Protein AF-A0AAV1YM79-F1 (afdb_monomer)

Radius of gyration: 19.86 Å; Cα contacts (8 Å, |Δi|>4): 78; chains: 1; bounding box: 46×16×50 Å

Organism: Lupinus luteus (NCBI:txid3873)

Mean predicted aligned error: 11.5 Å

Structure (mmCIF, N/CA/C/O backbone):
data_AF-A0AAV1YM79-F1
#
_entry.id   AF-A0AAV1YM79-F1
#
loop_
_atom_site.group_PDB
_atom_site.id
_atom_site.type_symbol
_atom_site.label_atom_id
_atom_site.label_alt_id
_atom_site.label_comp_id
_atom_site.label_asym_id
_atom_site.label_entity_id
_atom_site.label_seq_id
_atom_site.pdbx_PDB_ins_code
_atom_site.Cartn_x
_atom_site.Cartn_y
_atom_site.Cartn_z
_atom_site.occupancy
_atom_site.B_iso_or_equiv
_atom_site.auth_seq_id
_atom_site.auth_comp_id
_atom_site.auth_asym_id
_atom_site.auth_atom_id
_atom_site.pdbx_PDB_model_num
ATOM 1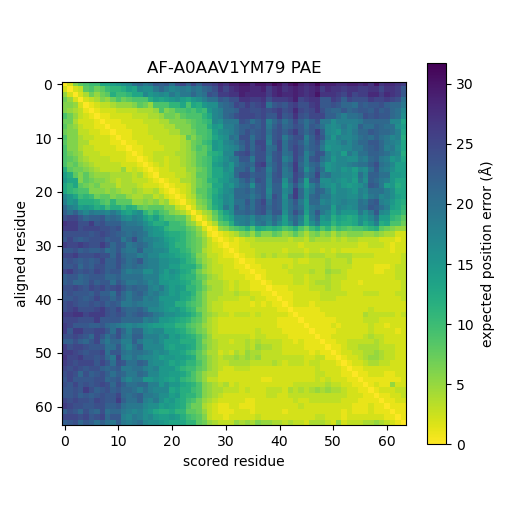 N N . MET A 1 1 ? -38.367 -2.026 35.972 1.00 54.66 1 MET A N 1
ATOM 2 C CA . MET A 1 1 ? -37.001 -1.450 35.875 1.00 54.66 1 MET A CA 1
ATOM 3 C C . MET A 1 1 ? -36.049 -2.276 34.994 1.00 54.66 1 MET A C 1
ATOM 5 O O . MET A 1 1 ? -34.985 -1.774 34.666 1.00 54.66 1 MET A O 1
ATOM 9 N N . VAL A 1 2 ? -36.416 -3.498 34.574 1.00 56.12 2 VAL A N 1
ATOM 10 C CA . VAL A 1 2 ? -35.570 -4.396 33.754 1.00 56.12 2 VAL A CA 1
ATOM 11 C C . VAL A 1 2 ? -35.532 -3.997 32.266 1.00 56.12 2 VAL A C 1
ATOM 13 O O . VAL A 1 2 ? -34.501 -4.145 31.619 1.00 56.12 2 VAL A O 1
ATOM 16 N N . GLU A 1 3 ? -36.610 -3.411 31.734 1.00 56.03 3 GLU A N 1
ATOM 17 C CA . GLU A 1 3 ? -36.713 -3.019 30.313 1.00 56.03 3 GLU A CA 1
ATOM 18 C C . GLU A 1 3 ? -35.742 -1.895 29.921 1.00 56.03 3 GLU A C 1
ATOM 20 O O . GLU A 1 3 ? -35.132 -1.939 28.853 1.00 56.03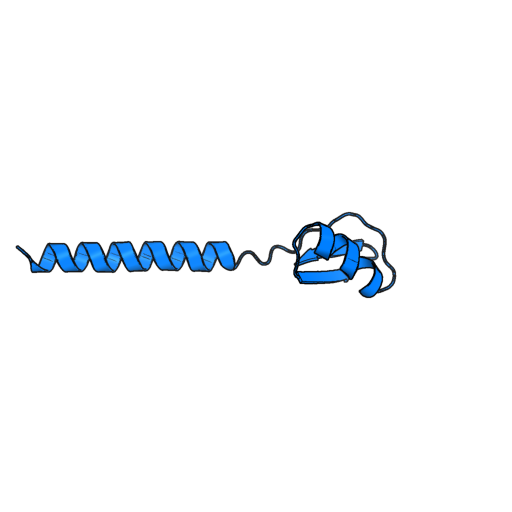 3 GLU A O 1
ATOM 25 N N . ASN A 1 4 ? -35.513 -0.933 30.821 1.00 64.06 4 ASN A N 1
ATOM 26 C CA . ASN A 1 4 ? -34.537 0.137 30.593 1.00 64.06 4 ASN A CA 1
ATOM 27 C C . ASN A 1 4 ? -33.103 -0.390 30.538 1.00 64.06 4 ASN A C 1
ATOM 29 O O . ASN A 1 4 ? -32.281 0.157 29.810 1.00 64.06 4 ASN A O 1
ATOM 33 N N . LEU A 1 5 ? -32.802 -1.462 31.273 1.00 71.44 5 LEU A N 1
ATOM 34 C CA . LEU A 1 5 ? -31.462 -2.028 31.287 1.00 71.44 5 LEU A CA 1
ATOM 35 C C . LEU A 1 5 ? -31.162 -2.731 29.956 1.00 71.44 5 LEU A C 1
ATOM 37 O O . LEU A 1 5 ? -30.121 -2.480 29.355 1.00 71.44 5 LEU A O 1
ATOM 41 N N . ALA A 1 6 ? -32.103 -3.529 29.444 1.00 77.38 6 ALA A N 1
ATOM 42 C CA . ALA A 1 6 ? -31.961 -4.195 28.148 1.00 77.38 6 ALA A CA 1
ATOM 43 C C . ALA A 1 6 ? -31.775 -3.192 26.994 1.00 77.38 6 ALA A C 1
ATOM 45 O O . ALA A 1 6 ? -30.917 -3.389 26.136 1.00 77.38 6 ALA A O 1
ATOM 46 N N . CYS A 1 7 ? -32.517 -2.081 27.006 1.00 76.94 7 CYS A N 1
ATOM 47 C CA . CYS A 1 7 ? -32.417 -1.048 25.974 1.00 76.94 7 CYS A CA 1
ATOM 48 C C . CYS A 1 7 ? -31.045 -0.340 25.973 1.00 76.94 7 CYS A C 1
ATOM 50 O O . CYS A 1 7 ? -30.457 -0.092 24.916 1.00 76.94 7 CYS A O 1
ATOM 52 N N . VAL A 1 8 ? -30.476 -0.089 27.157 1.00 82.25 8 VAL A N 1
ATOM 53 C CA . VAL A 1 8 ? -29.120 0.474 27.296 1.00 82.25 8 VAL A CA 1
ATOM 54 C C . VAL A 1 8 ? -28.057 -0.500 26.778 1.00 82.25 8 VAL A C 1
ATOM 56 O O . VAL A 1 8 ? -27.150 -0.091 26.058 1.00 82.25 8 VAL A O 1
ATOM 59 N N . TYR A 1 9 ? -28.187 -1.798 27.065 1.00 82.19 9 TYR A N 1
ATOM 60 C CA . TYR A 1 9 ? -27.246 -2.798 26.550 1.00 82.19 9 TYR A CA 1
ATOM 61 C C . TYR A 1 9 ? -27.298 -2.929 25.025 1.00 82.19 9 TYR A C 1
ATOM 63 O O . TYR A 1 9 ? -26.250 -2.999 24.385 1.00 82.19 9 TYR A O 1
ATOM 71 N N . VAL A 1 10 ? -28.493 -2.919 24.427 1.00 84.38 10 VAL A N 1
ATOM 72 C CA . VAL A 1 10 ? -28.652 -3.014 22.966 1.00 84.38 10 VAL A CA 1
ATOM 73 C C . VAL A 1 10 ? -28.072 -1.788 22.264 1.00 84.38 10 VAL A C 1
ATOM 75 O O . VAL A 1 10 ? -27.350 -1.928 21.279 1.00 84.38 10 VAL A O 1
ATOM 78 N N . THR A 1 11 ? -28.336 -0.587 22.779 1.00 82.69 11 THR A N 1
ATOM 79 C CA . THR A 1 11 ? -27.794 0.651 22.195 1.00 82.69 11 THR A CA 1
ATOM 80 C C . THR A 1 11 ? -26.273 0.716 22.315 1.00 82.69 11 THR A C 1
ATOM 82 O O . THR A 1 11 ? -25.603 1.024 21.331 1.00 82.69 11 THR A O 1
ATOM 85 N N . PHE A 1 12 ? -25.709 0.337 23.465 1.00 81.19 12 PHE A N 1
ATOM 86 C CA . PHE A 1 12 ? -24.259 0.258 23.644 1.00 81.19 12 PHE A CA 1
ATOM 87 C C . PHE A 1 12 ? -23.613 -0.756 22.688 1.00 81.19 12 PHE A C 1
ATOM 89 O O . PHE A 1 12 ? -22.610 -0.451 22.043 1.00 81.19 12 PHE A O 1
ATOM 96 N N . PHE A 1 13 ? -24.213 -1.940 22.542 1.00 82.00 13 PHE A N 1
ATOM 97 C CA . PHE A 1 13 ? -23.712 -2.982 21.647 1.00 82.00 13 PHE A CA 1
ATOM 98 C C . PHE A 1 13 ? -23.742 -2.551 20.173 1.00 82.00 13 PHE A C 1
ATOM 100 O O . PHE A 1 13 ? -22.776 -2.776 19.448 1.00 82.00 13 PHE A O 1
ATOM 107 N N . LEU A 1 14 ? -24.805 -1.867 19.737 1.00 80.81 14 LEU A N 1
ATOM 108 C CA . LEU A 1 14 ? -24.914 -1.338 18.374 1.00 80.81 14 LEU A CA 1
ATOM 109 C C . LEU A 1 14 ? -23.860 -0.264 18.077 1.00 80.81 14 LEU A C 1
ATOM 111 O O . LEU A 1 14 ? -23.243 -0.300 17.014 1.00 80.81 14 LEU A O 1
ATOM 115 N N . ILE A 1 15 ? -23.615 0.659 19.013 1.00 81.44 15 ILE A N 1
ATOM 116 C CA . ILE A 1 15 ? -22.584 1.699 18.859 1.00 81.44 15 ILE A CA 1
ATOM 117 C C . ILE A 1 15 ? -21.190 1.058 18.787 1.00 81.44 15 ILE A C 1
ATOM 119 O O . ILE A 1 15 ? -20.374 1.422 17.937 1.00 81.44 15 ILE A O 1
ATOM 123 N N . PHE A 1 16 ? -20.926 0.066 19.641 1.00 78.12 16 PHE A N 1
ATOM 124 C CA . PHE A 1 16 ? -19.646 -0.636 19.675 1.00 78.12 16 PHE A CA 1
ATOM 125 C C . PHE A 1 16 ? -19.379 -1.412 18.378 1.00 78.12 16 PHE A C 1
ATOM 127 O O . PHE A 1 16 ? -18.295 -1.305 17.808 1.00 78.12 16 PHE A O 1
ATOM 134 N N . LEU A 1 17 ? -20.385 -2.116 17.850 1.00 74.19 17 LEU A N 1
ATOM 135 C CA . LEU A 1 17 ? -20.275 -2.802 16.561 1.00 74.19 17 LEU A CA 1
ATOM 136 C C . LEU A 1 17 ? -20.038 -1.836 15.399 1.00 74.19 17 LEU A C 1
ATOM 138 O O . LEU A 1 17 ? -19.180 -2.103 14.562 1.00 74.19 17 LEU A O 1
ATOM 142 N N . LEU A 1 18 ? -20.747 -0.703 15.358 1.00 71.62 18 LEU A N 1
ATOM 143 C CA . LEU A 1 18 ? -20.553 0.296 14.303 1.00 71.62 18 LEU A CA 1
ATOM 144 C C . LEU A 1 18 ? -19.112 0.825 14.301 1.00 71.62 18 LEU A C 1
ATOM 146 O O . LEU A 1 18 ? -18.502 0.975 13.248 1.00 71.62 18 LEU A O 1
ATOM 150 N N . SER A 1 19 ? -18.551 1.040 15.492 1.00 67.62 19 SER A N 1
ATOM 151 C CA . SER A 1 19 ? -17.175 1.510 15.680 1.00 67.62 19 SER A CA 1
ATOM 152 C C . SER A 1 19 ? -16.148 0.510 15.139 1.00 67.62 19 SER A C 1
ATOM 154 O O . SER A 1 19 ? -15.177 0.909 14.500 1.00 67.62 19 SER A O 1
ATOM 156 N N . ILE A 1 20 ? -16.383 -0.791 15.344 1.00 67.19 20 ILE A N 1
ATOM 157 C CA . ILE A 1 20 ? -15.520 -1.863 14.822 1.00 67.19 20 ILE A CA 1
ATOM 158 C C . ILE A 1 20 ? -15.601 -1.932 13.294 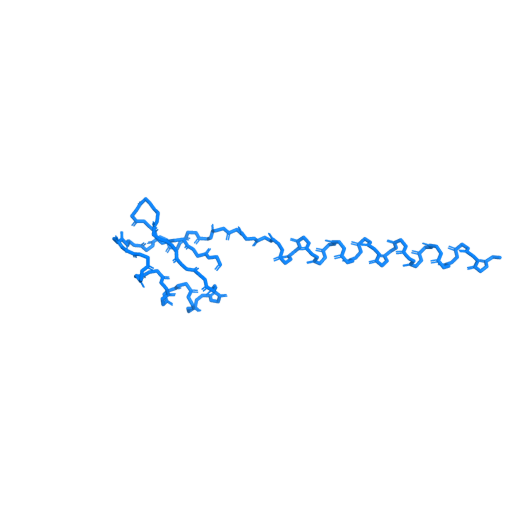1.00 67.19 20 ILE A C 1
ATOM 160 O O . ILE A 1 20 ? -14.573 -2.057 12.635 1.00 67.19 20 ILE A O 1
ATOM 164 N N . VAL A 1 21 ? -16.803 -1.813 12.723 1.00 64.56 21 VAL A N 1
ATOM 165 C CA . VAL A 1 21 ? -16.995 -1.840 11.264 1.00 64.56 21 VAL A CA 1
ATOM 166 C C . VAL A 1 21 ? -16.319 -0.640 10.598 1.00 64.56 21 VAL A C 1
ATOM 168 O O . VAL A 1 21 ? -15.671 -0.801 9.568 1.00 64.56 21 VAL A O 1
ATOM 171 N N . ILE A 1 22 ? -16.409 0.550 11.198 1.00 62.09 22 ILE A N 1
ATOM 172 C CA . ILE A 1 22 ? -15.730 1.750 10.689 1.00 62.09 22 ILE A CA 1
ATOM 173 C C . ILE A 1 22 ? -14.205 1.592 10.799 1.00 62.09 22 ILE A C 1
ATOM 175 O O . ILE A 1 22 ? -13.498 1.926 9.854 1.00 62.09 22 ILE A O 1
ATOM 179 N N . ALA A 1 23 ? -13.697 1.027 11.900 1.00 58.94 23 ALA A N 1
ATOM 180 C CA . ALA A 1 23 ? -12.264 0.783 12.084 1.00 58.94 23 ALA A CA 1
ATOM 181 C C . ALA A 1 23 ? -11.694 -0.275 11.120 1.00 58.94 23 ALA A C 1
ATOM 183 O O . ALA A 1 23 ? -10.541 -0.179 10.721 1.00 58.94 23 ALA A O 1
ATOM 184 N N . GLN A 1 24 ? -12.487 -1.270 10.713 1.00 56.41 24 GLN A N 1
ATOM 185 C CA . GLN A 1 24 ? -12.097 -2.231 9.670 1.00 56.41 24 GLN A CA 1
ATOM 186 C C . GLN A 1 24 ? -12.263 -1.670 8.246 1.00 56.41 24 GLN A C 1
ATOM 188 O O . GLN A 1 24 ? -11.740 -2.243 7.293 1.00 56.41 24 GLN A O 1
ATOM 193 N N . GLY A 1 25 ? -12.999 -0.566 8.096 1.00 52.44 25 GLY A N 1
ATOM 194 C CA . GLY A 1 25 ? -13.327 0.067 6.820 1.00 52.44 25 GLY A CA 1
ATOM 195 C C . GLY A 1 25 ? -12.379 1.185 6.391 1.00 52.44 25 GLY A C 1
ATOM 196 O O . GLY A 1 25 ? -12.606 1.777 5.335 1.00 52.44 25 GLY A O 1
ATOM 197 N N . THR A 1 26 ? -11.324 1.489 7.154 1.00 53.56 26 THR A N 1
ATOM 198 C CA . THR A 1 26 ? -10.273 2.415 6.711 1.00 53.56 26 THR A CA 1
ATOM 199 C C . THR A 1 26 ? -9.393 1.713 5.684 1.00 53.56 26 THR A C 1
ATOM 201 O O . THR A 1 26 ? -8.264 1.315 5.951 1.00 53.56 26 THR A O 1
ATOM 204 N N . THR A 1 27 ? -9.927 1.559 4.476 1.00 58.56 27 THR A N 1
ATOM 205 C CA . THR A 1 27 ? -9.148 1.343 3.257 1.00 58.56 27 THR A CA 1
ATOM 206 C C . THR A 1 27 ? -8.442 2.648 2.912 1.00 58.56 27 THR A C 1
ATOM 208 O O . THR A 1 27 ? -8.751 3.291 1.909 1.00 58.56 27 THR A O 1
ATOM 211 N N . GLU A 1 28 ? -7.580 3.110 3.810 1.00 71.00 28 GLU A N 1
ATOM 212 C CA . GLU A 1 28 ? -6.685 4.214 3.520 1.00 71.00 28 GLU A CA 1
ATOM 213 C C . GLU A 1 28 ? -5.602 3.648 2.617 1.00 71.00 28 GLU A C 1
ATOM 215 O O . GLU A 1 28 ? -4.824 2.789 3.025 1.00 71.00 28 GLU A O 1
ATOM 220 N N . ASN A 1 29 ? -5.599 4.084 1.359 1.00 77.88 29 ASN A N 1
ATOM 221 C CA . ASN A 1 29 ? -4.507 3.751 0.465 1.00 77.88 29 ASN A CA 1
ATOM 222 C C . ASN A 1 29 ? -3.239 4.383 1.045 1.00 77.88 29 ASN A C 1
ATOM 224 O O . ASN A 1 29 ? -3.123 5.609 1.104 1.00 77.88 29 ASN A O 1
ATOM 228 N N . VAL A 1 30 ? -2.294 3.555 1.475 1.00 86.94 30 VAL A N 1
ATOM 229 C CA . VAL A 1 30 ? -1.023 4.021 2.026 1.00 86.94 30 VAL A CA 1
ATOM 230 C C . VAL A 1 30 ? -0.011 4.099 0.896 1.00 86.94 30 VAL A C 1
ATOM 232 O O . VAL A 1 30 ? 0.346 3.082 0.303 1.00 86.94 30 VAL A O 1
ATOM 235 N N . ASN A 1 31 ? 0.473 5.302 0.601 1.00 90.69 31 ASN A N 1
ATOM 236 C CA . ASN A 1 31 ? 1.590 5.482 -0.318 1.00 90.69 31 ASN A CA 1
ATOM 237 C C . ASN A 1 31 ? 2.889 5.009 0.353 1.00 90.69 31 ASN A C 1
ATOM 239 O O . ASN A 1 31 ? 3.195 5.394 1.485 1.00 90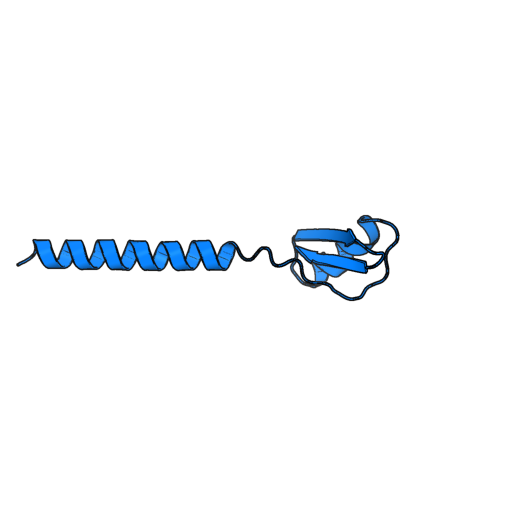.69 31 ASN A O 1
ATOM 243 N N . ILE A 1 32 ? 3.652 4.157 -0.333 1.00 91.81 32 ILE A N 1
ATOM 244 C CA . ILE A 1 32 ? 4.917 3.614 0.180 1.00 91.81 32 ILE A CA 1
ATOM 245 C C . ILE A 1 32 ? 6.165 4.270 -0.428 1.00 91.81 32 ILE A C 1
ATOM 247 O O . ILE A 1 32 ? 7.275 3.837 -0.115 1.00 91.81 32 ILE A O 1
ATOM 251 N N . HIS A 1 33 ? 5.980 5.298 -1.262 1.00 90.69 33 HIS A N 1
ATOM 252 C CA . HIS A 1 33 ? 6.996 6.062 -1.995 1.00 90.69 33 HIS A CA 1
ATOM 253 C C . HIS A 1 33 ? 7.984 5.171 -2.755 1.00 90.69 33 HIS A C 1
ATOM 255 O O . HIS A 1 33 ? 9.182 5.447 -2.836 1.00 90.69 33 HIS A O 1
ATOM 261 N N . LEU A 1 34 ? 7.474 4.057 -3.284 1.00 91.75 34 LEU A N 1
ATOM 262 C CA . LEU A 1 34 ? 8.231 3.135 -4.114 1.00 91.75 34 LEU A CA 1
ATOM 263 C C . LEU A 1 34 ? 7.865 3.374 -5.572 1.00 91.75 34 LEU A C 1
ATOM 265 O O . LEU A 1 34 ? 6.688 3.337 -5.923 1.00 91.75 34 LEU A O 1
ATOM 269 N N . TYR A 1 35 ? 8.876 3.593 -6.404 1.00 95.62 35 TYR A N 1
ATOM 270 C CA . TYR A 1 35 ? 8.668 3.850 -7.819 1.00 95.62 35 TYR A CA 1
ATOM 271 C C . TYR A 1 35 ? 8.179 2.591 -8.548 1.00 95.62 35 TYR A C 1
ATOM 273 O O . TYR A 1 35 ? 8.757 1.513 -8.382 1.00 95.62 35 TYR A O 1
ATOM 281 N N . CYS A 1 36 ? 7.151 2.728 -9.383 1.00 94.88 36 CYS A N 1
ATOM 282 C CA . CYS A 1 36 ? 6.559 1.625 -10.136 1.00 94.88 36 CYS A CA 1
ATOM 283 C C . CYS A 1 36 ? 6.198 2.025 -11.572 1.00 94.88 36 CYS A C 1
ATOM 285 O O . CYS A 1 36 ? 5.922 3.181 -11.884 1.00 94.88 36 CYS A O 1
ATOM 287 N N . PHE A 1 37 ? 6.178 1.026 -12.450 1.00 95.31 37 PHE A N 1
ATOM 288 C CA . PHE A 1 37 ? 5.650 1.106 -13.813 1.00 95.31 37 PHE A CA 1
ATOM 289 C C . PHE A 1 37 ? 4.443 0.178 -14.017 1.00 95.31 37 PHE A C 1
ATOM 291 O O . PHE A 1 37 ? 3.692 0.348 -14.974 1.00 95.31 37 PHE A O 1
ATOM 298 N N . THR A 1 38 ? 4.276 -0.824 -13.147 1.00 93.06 38 THR A N 1
ATOM 299 C CA . THR A 1 38 ? 3.197 -1.822 -13.193 1.00 93.06 38 THR A CA 1
ATOM 300 C C . THR A 1 38 ? 2.762 -2.203 -11.778 1.00 93.06 38 THR A C 1
ATOM 302 O O . THR A 1 38 ? 3.572 -2.150 -10.853 1.00 93.06 38 THR A O 1
ATOM 305 N N . ASP A 1 39 ? 1.515 -2.652 -11.615 1.00 89.94 39 ASP A N 1
ATOM 30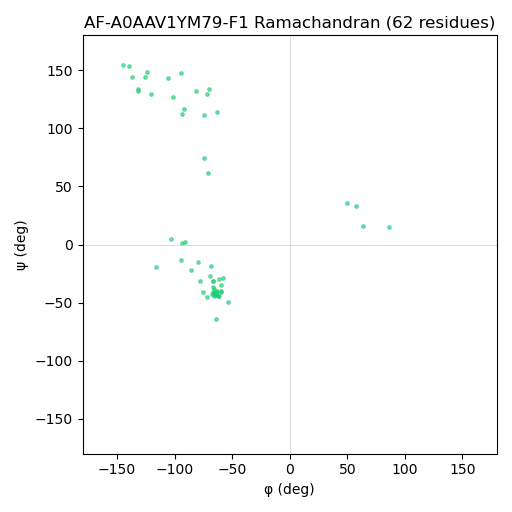6 C CA . ASP A 1 39 ? 0.949 -3.035 -10.308 1.00 89.94 39 ASP A CA 1
ATOM 307 C C . ASP A 1 39 ? 1.690 -4.205 -9.642 1.00 89.94 39 ASP A C 1
ATOM 309 O O . ASP A 1 39 ? 1.796 -4.269 -8.421 1.00 89.94 39 ASP A O 1
ATOM 313 N N . ILE A 1 40 ? 2.273 -5.108 -10.440 1.00 92.25 40 ILE A N 1
ATOM 314 C CA . ILE A 1 40 ? 3.017 -6.281 -9.949 1.00 92.25 40 ILE A CA 1
ATOM 315 C C . ILE A 1 40 ? 4.199 -5.860 -9.067 1.00 92.25 40 ILE A C 1
ATOM 317 O O . ILE A 1 40 ? 4.498 -6.525 -8.080 1.00 92.25 40 ILE A O 1
ATOM 321 N N . GLN A 1 41 ? 4.842 -4.729 -9.374 1.00 92.75 41 GLN A N 1
ATOM 322 C CA . GLN A 1 41 ? 5.963 -4.211 -8.582 1.00 92.75 41 GLN A CA 1
ATOM 323 C C . GLN A 1 41 ? 5.536 -3.733 -7.190 1.00 92.75 41 GLN A C 1
ATOM 325 O O . GLN A 1 41 ? 6.384 -3.596 -6.313 1.00 92.75 41 GLN A O 1
ATOM 330 N N . CYS A 1 42 ? 4.241 -3.484 -6.992 1.00 93.00 42 CYS A N 1
ATOM 331 C CA . CYS A 1 42 ? 3.674 -3.049 -5.726 1.00 93.00 42 CYS A CA 1
ATOM 332 C C . CYS A 1 42 ? 3.142 -4.213 -4.881 1.00 93.00 42 CYS A C 1
ATOM 334 O O . CYS A 1 42 ? 2.899 -4.011 -3.698 1.00 93.00 42 CYS A O 1
ATOM 336 N N . PHE A 1 43 ? 2.991 -5.420 -5.439 1.00 91.94 43 PHE A N 1
ATOM 337 C CA . PHE A 1 43 ? 2.412 -6.562 -4.726 1.00 91.94 43 PHE A CA 1
ATOM 338 C C . PHE A 1 43 ? 3.272 -6.992 -3.528 1.00 91.94 43 PHE A C 1
ATOM 340 O O . PHE A 1 43 ? 2.863 -6.792 -2.385 1.00 91.94 43 PHE A O 1
ATOM 347 N N . ASP A 1 44 ? 4.499 -7.461 -3.776 1.00 93.06 44 ASP A N 1
ATOM 348 C CA . ASP A 1 44 ? 5.444 -7.876 -2.730 1.00 93.06 44 ASP A CA 1
ATOM 349 C C . ASP A 1 44 ? 5.682 -6.796 -1.650 1.00 93.06 44 ASP A C 1
ATOM 351 O O . ASP A 1 44 ? 5.589 -7.102 -0.457 1.00 93.06 44 ASP A O 1
ATOM 355 N N . PRO A 1 45 ? 5.973 -5.518 -1.986 1.00 91.25 45 PRO A N 1
ATOM 356 C CA . PRO A 1 45 ? 6.235 -4.508 -0.962 1.00 91.25 45 PRO A CA 1
ATOM 357 C C . PRO A 1 45 ? 4.992 -4.124 -0.151 1.00 91.25 45 PRO A C 1
ATOM 359 O O . PRO A 1 45 ? 5.139 -3.723 1.007 1.00 91.25 45 PRO A O 1
ATOM 362 N N . CYS A 1 46 ? 3.788 -4.248 -0.716 1.00 91.06 46 CYS A N 1
ATOM 363 C CA . CYS A 1 46 ? 2.546 -4.066 0.031 1.00 91.06 46 CYS A CA 1
ATOM 364 C C . CYS A 1 46 ? 2.250 -5.273 0.933 1.00 91.06 46 CYS A C 1
ATOM 366 O O . CYS A 1 46 ? 1.908 -5.081 2.101 1.00 91.06 46 CYS A O 1
ATOM 368 N N . GLU A 1 47 ? 2.482 -6.496 0.452 1.00 91.88 47 GLU A N 1
ATOM 369 C CA . GLU A 1 47 ? 2.298 -7.728 1.227 1.00 91.88 47 GLU A CA 1
ATOM 370 C C . GLU A 1 47 ? 3.226 -7.777 2.452 1.00 91.88 47 GLU A C 1
ATOM 372 O O . GLU A 1 47 ? 2.772 -8.037 3.566 1.00 91.88 47 GLU A O 1
ATOM 377 N N . ILE A 1 48 ? 4.506 -7.412 2.292 1.00 91.81 48 ILE A N 1
ATOM 378 C CA . ILE A 1 48 ? 5.479 -7.321 3.401 1.00 91.81 48 ILE A CA 1
ATOM 379 C C . ILE A 1 48 ? 5.010 -6.349 4.496 1.00 91.81 48 ILE A C 1
ATOM 381 O O . ILE A 1 48 ? 5.357 -6.503 5.669 1.00 91.81 48 ILE A O 1
ATOM 385 N N . ARG A 1 49 ? 4.217 -5.339 4.127 1.00 86.56 49 ARG A N 1
ATOM 386 C CA . ARG A 1 49 ? 3.659 -4.337 5.045 1.00 86.56 49 ARG A CA 1
ATOM 387 C C . ARG A 1 49 ? 2.282 -4.720 5.600 1.00 86.56 49 ARG A C 1
ATOM 389 O O . ARG A 1 49 ? 1.728 -3.951 6.381 1.00 86.56 49 ARG A O 1
ATOM 396 N N . GLY A 1 50 ? 1.762 -5.897 5.252 1.00 87.50 50 GLY A N 1
ATOM 397 C CA . GLY A 1 50 ? 0.490 -6.423 5.750 1.00 87.50 50 GLY A CA 1
ATOM 398 C C . GLY A 1 50 ? -0.741 -5.973 4.961 1.00 87.50 50 GLY A C 1
ATOM 399 O O . GLY A 1 50 ? -1.855 -6.120 5.460 1.00 87.50 50 GLY A O 1
ATOM 400 N N . PHE A 1 51 ? -0.556 -5.434 3.754 1.00 88.75 51 PHE A N 1
ATOM 401 C CA . PHE A 1 51 ? -1.649 -5.064 2.855 1.00 88.75 51 PHE A CA 1
ATOM 402 C C . PHE A 1 51 ? -1.941 -6.196 1.870 1.00 88.75 51 PHE A C 1
ATOM 404 O O . PHE A 1 51 ? -1.040 -6.926 1.462 1.00 88.75 51 PHE A O 1
ATOM 411 N N . ALA A 1 52 ? -3.206 -6.345 1.481 1.00 86.25 52 ALA A N 1
ATOM 412 C CA . ALA A 1 52 ? -3.630 -7.418 0.581 1.00 86.25 52 ALA A CA 1
ATOM 413 C C . ALA A 1 52 ? -3.446 -7.043 -0.895 1.00 86.25 52 ALA A C 1
ATOM 415 O O . ALA A 1 52 ? -3.408 -7.911 -1.767 1.00 86.25 52 ALA A O 1
ATOM 416 N N . THR A 1 53 ? -3.387 -5.745 -1.182 1.00 87.00 53 THR A N 1
ATOM 417 C CA . THR A 1 53 ? -3.351 -5.210 -2.536 1.00 87.00 53 THR A CA 1
ATOM 418 C C . THR A 1 53 ? -2.333 -4.084 -2.657 1.00 87.00 53 THR A C 1
ATOM 420 O O . THR A 1 53 ? -2.140 -3.287 -1.740 1.00 87.00 53 THR A O 1
ATOM 423 N N . GLY A 1 54 ? -1.679 -4.023 -3.814 1.00 92.25 54 GLY A N 1
ATOM 424 C CA . GLY A 1 54 ? -0.787 -2.940 -4.207 1.00 92.25 54 GLY A CA 1
ATOM 425 C C . GLY A 1 54 ? -1.135 -2.485 -5.616 1.00 92.25 54 GLY A C 1
ATOM 426 O O . GLY A 1 54 ? -1.305 -3.319 -6.503 1.00 92.25 54 GLY A O 1
ATOM 427 N N . ILE A 1 55 ? -1.265 -1.177 -5.817 1.00 93.00 55 ILE A N 1
ATOM 428 C CA . ILE A 1 55 ? -1.565 -0.562 -7.114 1.00 93.00 55 ILE A CA 1
ATOM 429 C C . ILE A 1 55 ? -0.515 0.492 -7.446 1.00 93.00 55 ILE A C 1
ATOM 431 O O . ILE A 1 55 ? -0.028 1.198 -6.562 1.00 93.00 55 ILE A O 1
ATOM 435 N N . CYS A 1 56 ? -0.173 0.603 -8.724 1.00 93.94 56 CYS A N 1
ATOM 436 C CA . CYS A 1 56 ? 0.741 1.610 -9.227 1.00 93.94 56 CYS A CA 1
ATOM 437 C C . CYS A 1 56 ? -0.049 2.828 -9.717 1.00 93.94 56 CYS A C 1
ATOM 439 O O . CYS A 1 56 ? -0.764 2.761 -10.716 1.00 93.94 56 CYS A O 1
ATOM 441 N N . MET A 1 57 ? 0.075 3.959 -9.023 1.00 93.44 57 MET A N 1
ATOM 442 C CA . MET A 1 57 ? -0.578 5.217 -9.390 1.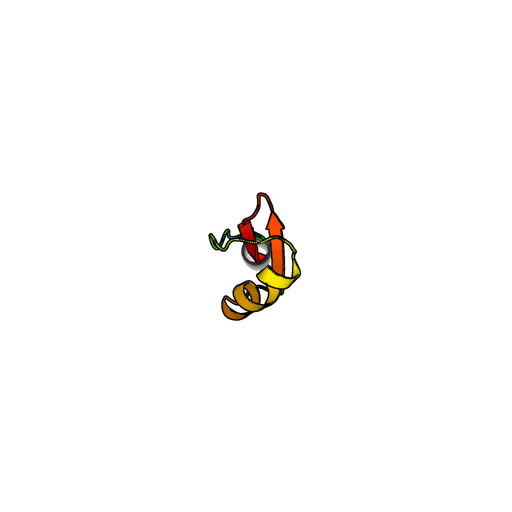00 93.44 57 MET A CA 1
ATOM 443 C C . MET A 1 57 ? 0.432 6.358 -9.341 1.00 93.44 57 MET A C 1
ATOM 445 O O . MET A 1 57 ? 1.189 6.474 -8.386 1.00 93.44 57 MET A O 1
ATOM 449 N N . GLU A 1 58 ? 0.442 7.206 -10.373 1.00 92.56 58 GLU A N 1
ATOM 450 C CA . GLU A 1 58 ? 1.374 8.345 -10.472 1.00 92.56 58 GLU A CA 1
ATOM 451 C C . GLU A 1 58 ? 2.859 7.936 -10.399 1.00 92.56 58 GLU A C 1
ATOM 453 O O . GLU A 1 58 ? 3.699 8.684 -9.911 1.00 92.56 58 GLU A O 1
ATOM 458 N N . PHE A 1 59 ? 3.188 6.749 -10.926 1.00 94.88 59 PHE A N 1
ATOM 459 C CA . PHE A 1 59 ? 4.513 6.117 -10.825 1.00 94.88 59 PHE A CA 1
ATOM 460 C C . PHE A 1 59 ? 4.946 5.765 -9.393 1.00 94.88 59 PHE A C 1
ATOM 462 O O . PHE A 1 59 ? 6.119 5.470 -9.166 1.00 94.88 59 PHE A O 1
ATOM 469 N N . GLU A 1 60 ? 4.014 5.739 -8.440 1.00 95.00 60 GLU A N 1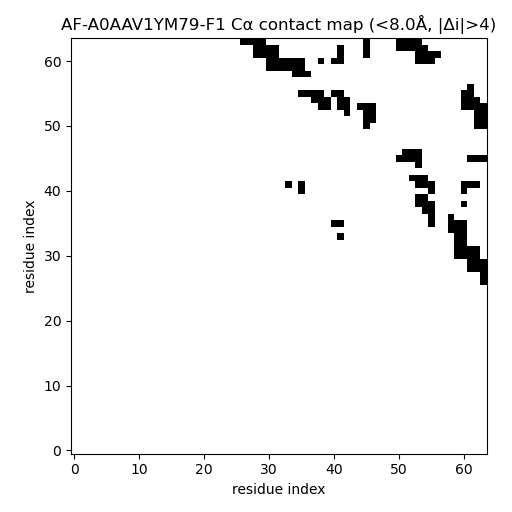
ATOM 470 C CA . GLU A 1 60 ? 4.253 5.339 -7.056 1.00 95.00 60 GLU A CA 1
ATOM 471 C C . GLU A 1 60 ? 3.323 4.198 -6.621 1.00 95.00 60 GLU A C 1
ATOM 473 O O . GLU A 1 60 ? 2.186 4.066 -7.079 1.00 95.00 60 GLU A O 1
ATOM 478 N N . CYS A 1 61 ? 3.812 3.345 -5.725 1.00 93.75 61 CYS A N 1
ATOM 479 C CA . CYS A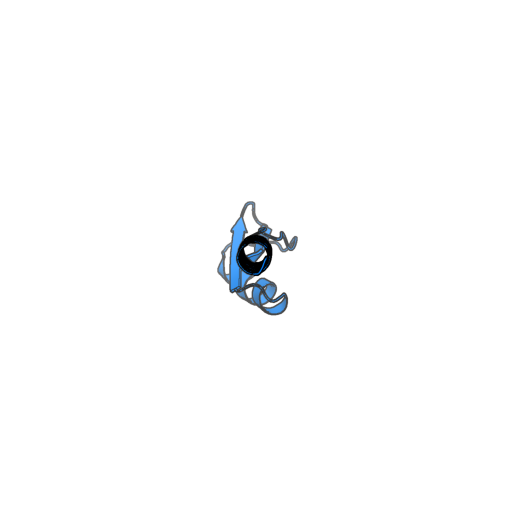 1 61 ? 3.022 2.260 -5.158 1.00 93.75 61 CYS A CA 1
ATOM 480 C C . CYS A 1 61 ? 2.119 2.733 -4.017 1.00 93.75 61 CYS A C 1
ATOM 482 O O . CYS A 1 61 ? 2.573 3.356 -3.052 1.00 93.75 61 CYS A O 1
ATOM 484 N N . TRP A 1 62 ? 0.858 2.318 -4.087 1.00 93.38 62 TRP A N 1
ATOM 485 C CA . TRP A 1 62 ? -0.158 2.520 -3.063 1.00 93.38 62 TRP A CA 1
ATOM 486 C C . TRP A 1 62 ? -0.687 1.171 -2.585 1.00 93.38 62 TRP A C 1
ATOM 488 O O . TRP A 1 62 ? -1.068 0.332 -3.400 1.00 93.38 62 TRP A O 1
ATOM 498 N N . CYS A 1 63 ? -0.720 0.970 -1.273 1.00 91.19 63 CYS A N 1
ATOM 499 C CA . CYS A 1 63 ? -1.138 -0.280 -0.651 1.00 91.19 63 CYS A CA 1
ATOM 500 C C . CYS A 1 63 ? -2.523 -0.160 -0.020 1.00 91.19 63 CYS A C 1
ATOM 502 O O . CYS A 1 63 ? -2.846 0.880 0.557 1.00 91.19 63 CYS A O 1
ATOM 504 N N . ARG A 1 64 ? -3.313 -1.231 -0.105 1.00 86.31 64 ARG A N 1
ATOM 505 C CA . ARG A 1 64 ? -4.648 -1.343 0.485 1.00 86.31 64 ARG A CA 1
ATOM 506 C C . ARG A 1 64 ? -4.894 -2.729 1.065 1.00 86.31 64 ARG A C 1
ATOM 508 O O . ARG A 1 64 ? -4.468 -3.733 0.445 1.00 86.31 64 ARG A O 1
#

Nearest PDB structures (foldseek):
  6atm-assembly1_C  TM=9.326E-01  e=9.996E-03  Buthus israelis
  6ay7-assembly2_B  TM=9.095E-01  e=1.524E-02  Androctonus australis
  2ktx-assembly1_A  TM=8.932E-01  e=2.493E-02  Androctonus mauritanicus mauritanicus
  2k4u-assembly1_A  TM=8.520E-01  e=4.692E-02  Olivierus martensii
  2ck4-assembly1_A  TM=8.215E-01  e=4.374E-02  Orthochirus scrobiculosus

Foldseek 3Di:
DVVVVVVVVVVVVVVVVVVVVVVVPPPPFDWPQDFDDAQVVQCVVLVVVVFRGWGQDPRTITGD

Solvent-accessible surface area (backbone atoms only — not comparable to full-atom values): 3576 Å² total; per-residue (Å²): 124,66,68,64,53,54,53,52,51,53,53,53,50,52,54,53,52,52,51,52,54,54,66,73,58,68,75,60,68,44,72,70,83,39,82,35,94,44,38,74,72,18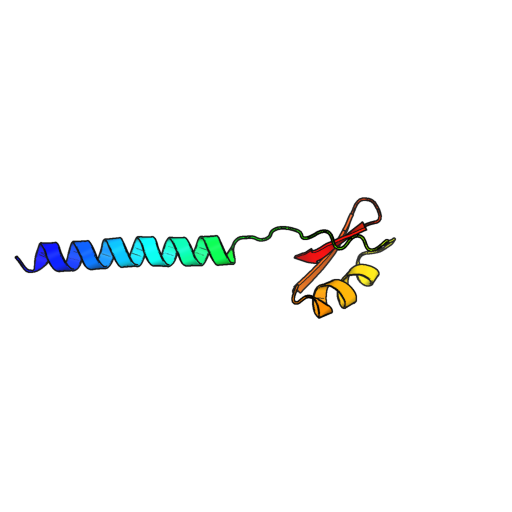,36,65,66,17,43,77,72,74,27,88,38,27,41,50,53,96,48,25,22,32,22,62

pLDDT: mean 81.77, std 13.05, range [52.44, 95.62]

InterPro domains:
  IPR036574 Knottin, scorpion toxin-like superfamily [SSF57095] (29-63)

Secondary structure (DSSP, 8-state):
-HHHHHHHHHHHHHHHHHHHHHHHT----EEEEEE-SSTHHHHHHHHHTT-S-EEEETTEEEE-

Sequence (64 aa):
MVENLACVYVTFFLIFLLSIVIAQGTTENVNIHLYCFTDIQCFDPCEIRGFATGICMEFECWCR